Protein AF-A0A957EAN1-F1 (afdb_monomer_lite)

Sequence (116 aa):
MEVLMTTFARLLGQLPQIIVWLVGVGLAYNHLDRAPRRARLALIAFAGFLTLTFLGAILSSYYTFTIMESNPTQIAAVLTAVNILLSLISAGLWVVLLMALFGGKKEAAVNFDGMG

Structure (mmCIF, N/CA/C/O backbone):
data_AF-A0A957EAN1-F1
#
_entry.id   AF-A0A957EAN1-F1
#
loop_
_atom_site.group_PDB
_atom_site.id
_atom_site.type_symbol
_atom_site.label_atom_id
_atom_site.label_alt_id
_atom_site.label_comp_id
_atom_site.label_asym_id
_atom_site.label_entity_id
_atom_site.label_seq_id
_atom_site.pdbx_PDB_ins_code
_atom_site.Cartn_x
_atom_site.Cartn_y
_atom_site.Cartn_z
_atom_site.occupancy
_atom_site.B_iso_or_equiv
_atom_site.auth_seq_id
_atom_site.auth_comp_id
_atom_site.auth_asym_id
_atom_site.auth_atom_id
_atom_site.pdbx_PDB_model_num
ATOM 1 N N . MET A 1 1 ? 4.755 17.918 -22.504 1.00 69.94 1 MET A N 1
ATOM 2 C CA . MET A 1 1 ? 3.374 18.097 -21.994 1.00 69.94 1 MET A CA 1
ATOM 3 C C . MET A 1 1 ? 2.681 16.767 -21.724 1.00 69.94 1 MET A C 1
ATOM 5 O O . MET A 1 1 ? 2.110 16.632 -20.652 1.00 69.94 1 MET A O 1
ATOM 9 N N . GLU A 1 2 ? 2.779 15.784 -22.623 1.00 74.75 2 GLU A N 1
ATOM 10 C CA . GLU A 1 2 ? 2.152 14.455 -22.475 1.00 74.75 2 GLU A CA 1
ATOM 11 C C . GLU A 1 2 ? 2.445 13.765 -21.131 1.00 74.75 2 GLU A C 1
ATOM 13 O O . GLU A 1 2 ? 1.518 13.383 -20.424 1.00 74.75 2 GLU A O 1
ATOM 18 N N . VAL A 1 3 ? 3.718 13.723 -20.715 1.00 73.12 3 VAL A N 1
ATOM 19 C CA . VAL A 1 3 ? 4.151 13.104 -19.444 1.00 73.12 3 VAL A CA 1
ATOM 20 C C . VAL A 1 3 ? 3.461 13.726 -18.222 1.00 73.12 3 VAL A C 1
ATOM 22 O O . VAL A 1 3 ? 3.099 13.030 -17.270 1.00 73.12 3 VAL A O 1
ATOM 25 N N . LEU A 1 4 ? 3.247 15.043 -18.248 1.00 76.12 4 LEU A N 1
ATOM 26 C CA . LEU A 1 4 ? 2.637 15.786 -17.145 1.00 76.12 4 LEU A CA 1
ATOM 27 C C . LEU A 1 4 ? 1.135 15.468 -17.057 1.00 76.12 4 LEU A C 1
ATOM 29 O O . LEU A 1 4 ? 0.632 15.195 -15.970 1.00 76.12 4 LEU A O 1
ATOM 33 N N . MET A 1 5 ? 0.453 15.373 -18.206 1.00 79.00 5 MET A N 1
ATOM 34 C CA . MET A 1 5 ? -0.952 14.956 -18.290 1.00 79.00 5 MET A CA 1
ATOM 35 C C . MET A 1 5 ? -1.166 13.506 -17.838 1.00 79.00 5 MET A C 1
ATOM 37 O O . MET A 1 5 ? -2.070 13.239 -17.047 1.00 79.00 5 MET A O 1
ATOM 41 N N . THR A 1 6 ? -0.315 12.570 -18.269 1.00 75.56 6 THR A N 1
ATOM 42 C CA . THR A 1 6 ? -0.421 11.160 -17.858 1.00 75.56 6 THR A CA 1
ATOM 43 C C . THR A 1 6 ? -0.154 10.969 -16.368 1.00 75.56 6 THR A C 1
ATOM 45 O O . THR A 1 6 ? -0.798 10.143 -15.720 1.00 75.56 6 THR A O 1
ATOM 48 N N . THR A 1 7 ? 0.765 11.754 -15.800 1.00 72.75 7 THR A N 1
ATOM 49 C CA . THR A 1 7 ? 1.058 11.716 -14.360 1.00 72.75 7 THR A CA 1
ATOM 50 C C . THR A 1 7 ? -0.121 12.259 -13.554 1.00 72.75 7 THR A C 1
ATOM 52 O O . THR A 1 7 ? -0.533 11.643 -12.571 1.00 72.75 7 THR A O 1
ATOM 55 N N . PHE A 1 8 ? -0.726 13.359 -14.010 1.00 77.56 8 PHE A N 1
ATOM 56 C CA . PHE A 1 8 ? -1.897 13.954 -13.366 1.00 77.56 8 PHE A CA 1
ATOM 57 C C . PHE A 1 8 ? -3.124 13.029 -13.420 1.00 77.56 8 PHE A C 1
ATOM 59 O O . PHE A 1 8 ? -3.809 12.853 -12.415 1.00 77.56 8 PHE A O 1
ATOM 66 N N . ALA A 1 9 ? -3.358 12.360 -14.553 1.00 78.00 9 ALA A N 1
ATOM 67 C CA . ALA A 1 9 ? -4.430 11.374 -14.696 1.00 78.00 9 ALA A CA 1
ATOM 68 C C . ALA A 1 9 ? -4.240 10.159 -13.769 1.00 78.00 9 ALA A C 1
ATOM 70 O O . ALA A 1 9 ? -5.202 9.687 -13.164 1.00 78.00 9 ALA A O 1
ATOM 71 N N . ARG A 1 10 ? -2.998 9.680 -13.599 1.00 72.69 10 ARG A N 1
ATOM 72 C CA . ARG A 1 10 ? -2.685 8.604 -12.643 1.00 72.69 10 ARG A CA 1
ATOM 73 C C . ARG A 1 10 ? -2.927 9.026 -11.194 1.00 72.69 10 ARG A C 1
ATOM 75 O O . ARG A 1 10 ? -3.488 8.241 -10.437 1.00 72.69 10 ARG A O 1
ATOM 82 N N . LEU A 1 11 ? -2.557 10.253 -10.822 1.00 72.88 11 LEU A N 1
ATOM 83 C CA . LEU A 1 11 ? -2.827 10.799 -9.486 1.00 72.88 11 LEU A CA 1
ATOM 84 C C . LEU A 1 11 ? -4.332 10.921 -9.218 1.00 72.88 11 LEU A C 1
ATOM 86 O O . LEU A 1 11 ? -4.804 10.482 -8.171 1.00 72.88 11 LEU A O 1
ATOM 90 N N . LEU A 1 12 ? -5.094 11.442 -10.184 1.00 78.12 12 LEU A N 1
ATOM 91 C CA . LEU A 1 12 ? -6.554 11.522 -10.098 1.00 78.12 12 LEU A CA 1
ATOM 92 C C . LEU A 1 12 ? -7.196 10.135 -9.958 1.00 78.12 12 LEU A C 1
ATOM 94 O O . LEU A 1 12 ? -8.097 9.962 -9.141 1.00 78.12 12 LEU A O 1
ATOM 98 N N . GLY A 1 13 ? -6.699 9.134 -10.689 1.00 75.62 13 GLY A N 1
ATOM 99 C CA . GLY A 1 13 ? -7.164 7.749 -10.573 1.00 75.62 13 GLY A CA 1
ATOM 100 C C . GLY A 1 13 ? -6.912 7.118 -9.198 1.00 75.62 13 GLY A C 1
ATOM 101 O O . GLY A 1 13 ? -7.633 6.204 -8.808 1.00 75.62 13 GLY A O 1
ATOM 102 N N . GLN A 1 14 ? -5.933 7.618 -8.437 1.00 73.19 14 GLN A N 1
ATOM 103 C CA . GLN A 1 14 ? -5.615 7.137 -7.088 1.00 73.19 14 GLN A CA 1
ATOM 104 C C . GLN A 1 14 ? -6.333 7.908 -5.971 1.00 73.19 14 GLN A C 1
ATOM 106 O O . GLN A 1 14 ? -6.364 7.430 -4.835 1.00 73.19 14 GLN A O 1
ATOM 111 N N . LEU A 1 15 ? -6.957 9.057 -6.264 1.00 79.88 15 LEU A N 1
ATOM 112 C CA . LEU A 1 15 ? -7.686 9.852 -5.268 1.00 79.88 15 LEU A CA 1
ATOM 113 C C . LEU A 1 15 ? -8.729 9.052 -4.474 1.00 79.88 15 LEU A C 1
ATOM 115 O O . LEU A 1 15 ? -8.738 9.197 -3.252 1.00 79.88 15 LEU A O 1
ATOM 119 N N . PRO A 1 16 ? -9.572 8.191 -5.082 1.00 76.50 16 PRO A N 1
ATOM 120 C CA . PRO A 1 16 ? -10.562 7.431 -4.321 1.00 76.50 16 PRO A CA 1
ATOM 121 C C . PRO A 1 16 ? -9.909 6.554 -3.252 1.00 76.50 16 PRO A C 1
ATOM 123 O O . PRO A 1 16 ? -10.367 6.502 -2.112 1.00 76.50 16 PRO A O 1
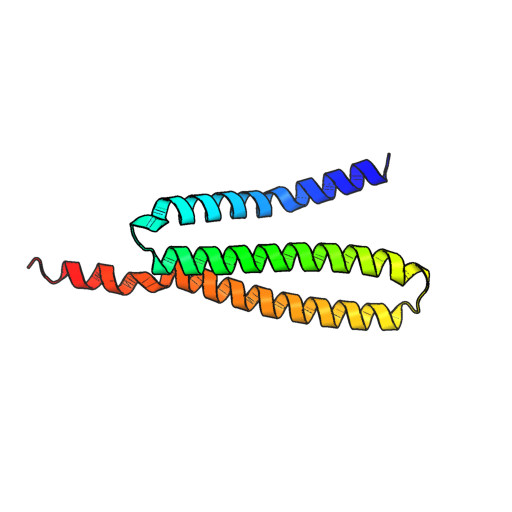ATOM 126 N N . GLN A 1 17 ? -8.792 5.916 -3.601 1.00 72.44 17 GLN A N 1
ATOM 127 C CA . GLN A 1 17 ? -8.040 5.075 -2.682 1.00 72.44 17 GLN A CA 1
ATOM 128 C C . GLN A 1 17 ? -7.408 5.905 -1.559 1.00 72.44 17 GLN A C 1
ATOM 130 O O . GLN A 1 17 ? -7.518 5.533 -0.394 1.00 72.44 17 GLN A O 1
ATOM 135 N N . ILE A 1 18 ? -6.827 7.064 -1.881 1.00 72.31 18 ILE A N 1
ATOM 136 C CA . ILE A 1 18 ? -6.257 7.987 -0.888 1.00 72.31 18 ILE A CA 1
ATOM 137 C C . ILE A 1 18 ? -7.340 8.498 0.078 1.00 72.31 18 ILE A C 1
ATOM 139 O O . ILE A 1 18 ? -7.108 8.555 1.285 1.00 72.31 18 ILE A O 1
ATOM 143 N N . ILE A 1 19 ? -8.537 8.818 -0.420 1.00 76.81 19 ILE A N 1
ATOM 144 C CA . ILE A 1 19 ? -9.663 9.278 0.406 1.00 76.81 19 ILE A CA 1
ATOM 145 C C . ILE A 1 19 ? -10.103 8.179 1.376 1.00 76.81 19 ILE A C 1
ATOM 147 O O . ILE A 1 19 ? -10.214 8.436 2.575 1.00 76.81 19 ILE A O 1
ATOM 151 N N . VAL A 1 20 ? -10.300 6.948 0.889 1.00 77.12 20 VAL A N 1
ATOM 152 C CA . VAL A 1 20 ? -10.641 5.797 1.747 1.00 77.12 20 VAL A CA 1
ATOM 153 C C . VAL A 1 20 ? -9.590 5.615 2.839 1.00 77.12 20 VAL A C 1
ATOM 155 O O . VAL A 1 20 ? -9.923 5.322 3.989 1.00 77.12 20 VAL A O 1
ATOM 158 N N . TRP A 1 21 ? -8.323 5.845 2.503 1.00 72.69 21 TRP A N 1
ATOM 159 C CA . TRP A 1 21 ? -7.240 5.719 3.457 1.00 72.69 21 TRP A CA 1
ATOM 160 C C . TRP A 1 21 ? -7.246 6.796 4.535 1.00 72.69 21 TRP A C 1
ATOM 162 O O . TRP A 1 21 ? -7.136 6.474 5.716 1.00 72.69 21 TRP A O 1
ATOM 172 N N . LEU A 1 22 ? -7.432 8.058 4.150 1.00 77.19 22 LEU A N 1
ATOM 173 C CA . LEU A 1 22 ? -7.537 9.169 5.095 1.00 77.19 22 LEU A CA 1
ATOM 174 C C . LEU A 1 22 ? -8.723 8.987 6.047 1.00 77.19 22 LEU A C 1
ATOM 176 O O . LEU A 1 22 ? -8.582 9.187 7.254 1.00 77.19 22 LEU A O 1
ATOM 180 N N . VAL A 1 23 ? -9.869 8.543 5.526 1.00 78.19 23 VAL A N 1
ATOM 181 C CA . VAL A 1 23 ? -11.057 8.261 6.342 1.00 78.19 23 VAL A CA 1
ATOM 182 C C . VAL A 1 23 ? -10.795 7.100 7.304 1.00 78.19 23 VAL A C 1
ATOM 184 O O . VAL A 1 23 ? -11.122 7.202 8.486 1.00 78.19 23 VAL A O 1
ATOM 187 N N . GLY A 1 24 ? -10.170 6.016 6.838 1.00 70.62 24 GLY A N 1
ATOM 188 C CA . GLY A 1 24 ? -9.861 4.863 7.684 1.00 70.62 24 GLY A CA 1
ATOM 189 C C . GLY A 1 24 ? -8.860 5.182 8.799 1.00 70.62 24 GLY A C 1
ATOM 190 O O . GLY A 1 24 ? -9.085 4.784 9.942 1.00 70.62 24 GLY A O 1
ATOM 191 N N . VAL A 1 25 ? -7.817 5.967 8.509 1.00 73.56 25 VAL A N 1
ATOM 192 C CA . VAL A 1 25 ? -6.871 6.462 9.525 1.00 73.56 25 VAL A CA 1
ATOM 193 C C . VAL A 1 25 ? -7.577 7.379 10.522 1.00 73.56 25 VAL A C 1
ATOM 195 O O . VAL A 1 25 ? -7.406 7.207 11.728 1.00 73.56 25 VAL A O 1
ATOM 198 N N . GLY A 1 26 ? -8.418 8.303 10.047 1.00 76.69 26 GLY A N 1
ATOM 199 C CA . GLY A 1 26 ? -9.183 9.202 10.911 1.00 76.69 26 GLY A CA 1
ATOM 200 C C . GLY A 1 26 ? -10.118 8.450 11.862 1.00 76.69 26 GLY A C 1
ATOM 201 O O . GLY A 1 26 ? -10.136 8.720 13.062 1.00 76.69 26 GLY A O 1
ATOM 202 N N . LEU A 1 27 ? -10.848 7.451 11.356 1.00 70.25 27 LEU A N 1
ATOM 203 C CA . LEU A 1 27 ? -11.730 6.615 12.173 1.00 70.25 27 LEU A CA 1
ATOM 204 C C . LEU A 1 27 ? -10.958 5.757 13.181 1.00 70.25 27 LEU A C 1
ATOM 206 O O . LEU A 1 27 ? -11.396 5.642 14.328 1.00 70.25 27 LEU A O 1
ATOM 210 N N . ALA A 1 28 ? -9.821 5.184 12.772 1.00 69.56 28 ALA A N 1
ATOM 211 C CA . ALA A 1 28 ? -8.964 4.387 13.648 1.00 69.56 28 ALA A CA 1
ATOM 212 C C . ALA A 1 28 ? -8.355 5.235 14.774 1.00 69.56 28 ALA A C 1
ATOM 214 O O . ALA A 1 28 ? -8.338 4.796 15.923 1.00 69.56 28 ALA A O 1
ATOM 215 N N . TYR A 1 29 ? -7.911 6.455 14.461 1.00 75.00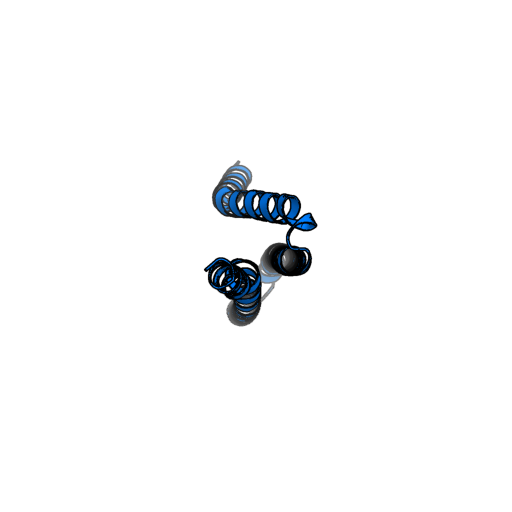 29 TYR A N 1
ATOM 216 C CA . TYR A 1 29 ? -7.358 7.385 15.443 1.00 75.00 29 TYR A CA 1
ATOM 217 C C . TYR A 1 29 ? -8.427 7.863 16.433 1.00 75.00 29 TYR A C 1
ATOM 219 O O . TYR A 1 29 ? -8.208 7.841 17.639 1.00 75.00 29 TYR A O 1
ATOM 227 N N . ASN A 1 30 ? -9.625 8.207 15.950 1.00 75.88 30 ASN A N 1
ATOM 228 C CA . ASN A 1 30 ? -10.705 8.704 16.808 1.00 75.88 30 ASN A CA 1
ATOM 229 C C . ASN A 1 30 ? -11.293 7.620 17.742 1.00 75.88 30 ASN A C 1
ATOM 231 O O . ASN A 1 30 ? -11.880 7.928 18.774 1.00 75.88 30 ASN A O 1
ATOM 235 N N . HIS A 1 31 ? -11.132 6.336 17.402 1.00 68.44 31 HIS A N 1
ATOM 236 C CA . HIS A 1 31 ? -11.566 5.206 18.237 1.00 68.44 31 HIS A CA 1
ATOM 237 C C . HIS A 1 31 ? -10.430 4.535 19.025 1.00 68.44 31 HIS A C 1
ATOM 239 O O . HIS A 1 31 ? -10.671 3.505 19.667 1.00 68.44 31 HIS A O 1
ATOM 245 N N . LEU A 1 32 ? -9.214 5.098 19.010 1.00 65.75 32 LEU A N 1
ATOM 246 C CA . LEU A 1 32 ? -8.042 4.492 19.649 1.00 65.75 32 LEU A CA 1
ATOM 247 C C . LEU A 1 32 ? -8.252 4.287 21.160 1.00 65.75 32 LEU A C 1
ATOM 249 O O . LEU A 1 32 ? -7.916 3.225 21.685 1.00 65.75 32 LEU A O 1
ATOM 253 N N . ASP A 1 33 ? -8.900 5.248 21.820 1.00 70.38 33 ASP A N 1
ATOM 254 C CA . ASP A 1 33 ? -9.142 5.224 23.268 1.00 70.38 33 ASP A CA 1
ATOM 255 C C . ASP A 1 33 ? -10.265 4.264 23.681 1.00 70.38 33 ASP A C 1
ATOM 257 O O . ASP A 1 33 ? -10.265 3.732 24.789 1.00 70.38 33 ASP A O 1
ATOM 261 N N . ARG A 1 34 ? -11.223 3.997 22.783 1.00 70.12 34 ARG A N 1
ATOM 262 C CA . ARG A 1 34 ? -12.380 3.132 23.077 1.00 70.12 34 ARG A CA 1
ATOM 263 C C . ARG A 1 34 ? -12.105 1.652 22.820 1.00 70.12 34 ARG A C 1
ATOM 265 O O . ARG A 1 34 ? -12.711 0.803 23.465 1.00 70.12 34 ARG A O 1
ATOM 272 N N . ALA A 1 35 ? -11.226 1.320 21.872 1.00 68.88 35 ALA A N 1
ATOM 273 C CA . ALA A 1 35 ? -10.919 -0.067 21.516 1.00 68.88 35 ALA A CA 1
ATOM 274 C C . ALA A 1 35 ? -9.456 -0.235 21.049 1.00 68.88 35 ALA A C 1
ATOM 276 O O . ALA A 1 35 ? -9.209 -0.529 19.871 1.00 68.88 35 ALA A O 1
ATOM 277 N N . PRO A 1 36 ? -8.465 -0.132 21.958 1.00 73.44 36 PRO A N 1
ATOM 278 C CA . PRO A 1 36 ? -7.046 -0.043 21.600 1.00 73.44 36 PRO A CA 1
ATOM 279 C C . PRO A 1 36 ? -6.523 -1.260 20.826 1.00 73.44 36 PRO A C 1
ATOM 281 O O . PRO A 1 36 ? -5.648 -1.127 19.973 1.00 73.44 36 PRO A O 1
ATOM 284 N N . ARG A 1 37 ? -7.072 -2.462 21.059 1.00 76.81 37 ARG A N 1
ATOM 285 C CA . ARG A 1 37 ? -6.695 -3.670 20.298 1.00 76.81 37 ARG A CA 1
ATOM 286 C C . ARG A 1 37 ? -7.162 -3.614 18.839 1.00 76.81 37 ARG A C 1
ATOM 288 O O . ARG A 1 37 ? -6.401 -3.967 17.945 1.00 76.81 37 ARG A O 1
ATOM 295 N N . ARG A 1 38 ? -8.392 -3.150 18.595 1.00 75.50 38 ARG A N 1
ATOM 296 C CA . ARG A 1 38 ? -8.989 -3.088 17.247 1.00 75.50 38 ARG A CA 1
ATOM 297 C C . ARG A 1 38 ? -8.354 -1.973 16.428 1.00 75.50 38 ARG A C 1
ATOM 299 O O . ARG A 1 38 ? -7.995 -2.187 15.275 1.00 75.50 38 ARG A O 1
ATOM 306 N N . ALA A 1 39 ? -8.125 -0.825 17.059 1.00 76.38 39 ALA A N 1
ATOM 307 C CA . ALA A 1 39 ? -7.465 0.297 16.414 1.00 76.38 39 ALA A CA 1
ATOM 308 C C . ALA A 1 39 ? -6.005 -0.028 16.038 1.00 76.38 39 ALA A C 1
ATOM 310 O O . ALA A 1 39 ? -5.571 0.316 14.943 1.00 76.38 39 ALA A O 1
ATOM 311 N N . ARG A 1 40 ? -5.270 -0.788 16.870 1.00 78.50 40 ARG A N 1
ATOM 312 C CA . ARG A 1 40 ? -3.929 -1.296 16.514 1.00 78.50 40 ARG A CA 1
ATOM 313 C C . ARG A 1 40 ? -3.950 -2.235 15.309 1.00 78.50 40 ARG A C 1
ATOM 315 O O . ARG A 1 40 ? -3.118 -2.075 14.426 1.00 78.50 40 ARG A O 1
ATOM 322 N N . LEU A 1 41 ? -4.886 -3.185 15.244 1.00 80.56 41 LEU A N 1
ATOM 323 C CA . LEU A 1 41 ? -5.006 -4.086 14.088 1.00 80.56 41 LEU A CA 1
ATOM 324 C C . LEU A 1 41 ? -5.351 -3.321 12.805 1.00 80.56 41 LEU A C 1
ATOM 326 O O . LEU A 1 41 ? -4.760 -3.588 11.761 1.00 80.56 41 LEU A O 1
ATOM 330 N N . ALA A 1 42 ? -6.246 -2.333 12.895 1.00 81.06 42 ALA A N 1
ATOM 331 C CA . ALA A 1 42 ? -6.563 -1.454 11.775 1.00 81.06 42 ALA A CA 1
ATOM 332 C C . ALA A 1 42 ? -5.334 -0.647 11.326 1.00 81.06 42 ALA A C 1
ATOM 334 O O . ALA A 1 42 ? -5.052 -0.602 10.133 1.00 81.06 42 ALA A O 1
ATOM 335 N N . LEU A 1 43 ? -4.565 -0.080 12.263 1.00 82.12 43 LEU A N 1
ATOM 336 C CA . LEU A 1 43 ? -3.320 0.635 11.963 1.00 82.12 43 LEU A CA 1
ATOM 337 C C . LEU A 1 43 ? -2.258 -0.272 11.334 1.00 82.12 43 LEU A C 1
ATOM 339 O O . LEU A 1 43 ? -1.583 0.157 10.406 1.00 82.12 43 LEU A O 1
ATOM 343 N N . ILE A 1 44 ? -2.124 -1.521 11.791 1.00 84.69 44 ILE A N 1
ATOM 344 C CA . ILE A 1 44 ? -1.198 -2.499 11.200 1.00 84.69 44 ILE A CA 1
ATOM 345 C C . ILE A 1 44 ? -1.617 -2.832 9.767 1.00 84.69 44 ILE A C 1
ATOM 347 O O . ILE A 1 44 ? -0.773 -2.813 8.872 1.00 84.69 44 ILE A O 1
ATOM 351 N N . ALA A 1 45 ? -2.907 -3.095 9.530 1.00 83.38 45 ALA A N 1
ATOM 352 C CA . ALA A 1 45 ? -3.415 -3.329 8.182 1.00 83.38 45 ALA A CA 1
ATOM 353 C C . ALA A 1 45 ? -3.136 -2.118 7.279 1.00 83.38 45 ALA A C 1
ATOM 355 O O . ALA A 1 45 ? -2.618 -2.272 6.175 1.00 83.38 45 ALA A O 1
ATOM 356 N N . PHE A 1 46 ? -3.393 -0.911 7.787 1.00 82.81 46 PHE A N 1
ATOM 357 C CA . PHE A 1 46 ? -3.114 0.346 7.100 1.00 82.81 46 PHE A CA 1
ATOM 358 C C . PHE A 1 46 ? -1.639 0.539 6.757 1.00 82.81 46 PHE A C 1
ATOM 360 O O . PHE A 1 46 ? -1.309 0.838 5.611 1.00 82.81 46 PHE A O 1
ATOM 367 N N . ALA A 1 47 ? -0.751 0.345 7.730 1.00 84.69 47 ALA A N 1
ATOM 368 C CA . ALA A 1 47 ? 0.687 0.434 7.525 1.00 84.69 47 ALA A CA 1
ATOM 369 C C . ALA A 1 47 ? 1.152 -0.591 6.484 1.00 84.69 47 ALA A C 1
ATOM 371 O O . ALA A 1 47 ? 1.897 -0.241 5.574 1.00 84.69 47 ALA A O 1
ATOM 372 N N . GLY A 1 48 ? 0.644 -1.825 6.559 1.00 86.50 48 GLY A N 1
ATOM 373 C CA . GLY A 1 48 ? 0.925 -2.868 5.579 1.00 86.50 48 GLY A CA 1
ATOM 374 C C . GLY A 1 48 ? 0.480 -2.482 4.172 1.00 86.50 48 GLY A C 1
ATOM 375 O O . GLY A 1 48 ? 1.244 -2.662 3.224 1.00 86.50 48 GLY A O 1
ATOM 376 N N . PHE A 1 49 ? -0.713 -1.896 4.025 1.00 84.25 49 PHE A N 1
ATOM 377 C CA . PHE A 1 49 ? -1.179 -1.419 2.727 1.00 84.25 49 PHE A CA 1
ATOM 378 C C . PHE A 1 49 ? -0.267 -0.304 2.205 1.00 84.25 49 PHE A C 1
ATOM 380 O O . PHE A 1 49 ? 0.061 -0.300 1.020 1.00 84.25 49 PHE A O 1
ATOM 387 N N . LEU A 1 50 ? 0.181 0.610 3.076 1.00 84.62 50 LEU A N 1
ATOM 388 C CA . LEU A 1 50 ? 1.092 1.711 2.734 1.00 84.62 50 LEU A CA 1
ATOM 389 C C . LEU A 1 50 ? 2.419 1.180 2.209 1.00 84.62 50 LEU A C 1
ATOM 391 O O . LEU A 1 50 ? 2.854 1.576 1.127 1.00 84.62 50 LEU A O 1
ATOM 395 N N . THR A 1 51 ? 3.002 0.213 2.911 1.00 86.81 51 THR A N 1
ATOM 396 C CA . THR A 1 51 ? 4.203 -0.486 2.458 1.00 86.81 51 THR A CA 1
ATOM 397 C C . THR A 1 51 ? 3.979 -1.165 1.109 1.00 86.81 51 THR A C 1
ATOM 399 O O . THR A 1 51 ? 4.814 -1.011 0.226 1.00 86.81 51 THR A O 1
ATOM 402 N N . LEU A 1 52 ? 2.850 -1.852 0.911 1.00 86.38 52 LEU A N 1
ATOM 403 C CA . LEU A 1 52 ? 2.504 -2.519 -0.351 1.00 86.38 52 LEU A CA 1
ATOM 404 C C . LEU A 1 52 ? 2.408 -1.540 -1.527 1.00 86.38 52 LEU A C 1
ATOM 406 O O . LEU A 1 52 ? 2.963 -1.802 -2.594 1.00 86.38 52 LEU A O 1
ATOM 410 N N . THR A 1 53 ? 1.753 -0.397 -1.319 1.00 83.19 53 THR A N 1
ATOM 411 C CA . THR A 1 53 ? 1.637 0.667 -2.324 1.00 83.19 53 THR A CA 1
ATOM 412 C C . THR A 1 53 ? 3.010 1.228 -2.694 1.00 83.19 53 THR A C 1
ATOM 414 O O . THR A 1 53 ? 3.321 1.357 -3.878 1.00 83.19 53 THR A O 1
ATOM 417 N N . PHE A 1 54 ? 3.861 1.514 -1.702 1.00 83.12 54 PHE A N 1
ATOM 418 C CA . PHE A 1 54 ? 5.225 1.992 -1.946 1.00 83.12 54 PHE A CA 1
ATOM 419 C C . PHE A 1 54 ? 6.085 0.946 -2.660 1.00 83.12 54 PHE A C 1
ATOM 421 O O . PHE A 1 54 ? 6.779 1.284 -3.617 1.00 83.12 54 PHE A O 1
ATOM 428 N N . LEU A 1 55 ? 6.009 -0.322 -2.247 1.00 86.06 55 LEU A N 1
ATOM 429 C CA . LEU A 1 55 ? 6.737 -1.413 -2.893 1.00 86.06 55 LEU A CA 1
ATOM 430 C C . LEU A 1 55 ? 6.320 -1.546 -4.359 1.00 86.06 55 LEU A C 1
ATOM 432 O O . LEU A 1 55 ? 7.177 -1.616 -5.233 1.00 86.06 55 LEU A O 1
ATOM 436 N N . GLY A 1 56 ? 5.013 -1.509 -4.636 1.00 83.50 56 GLY A N 1
ATOM 437 C CA . GLY A 1 56 ? 4.480 -1.543 -5.996 1.00 83.50 56 GLY A CA 1
ATOM 438 C C . GLY A 1 56 ? 4.966 -0.369 -6.850 1.00 83.50 56 GLY A C 1
ATOM 439 O O .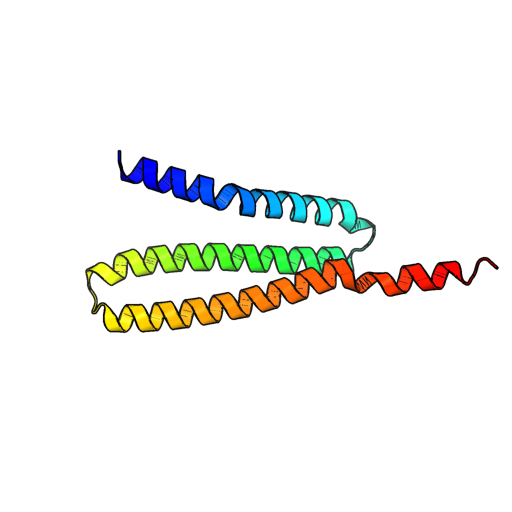 GLY A 1 56 ? 5.344 -0.567 -8.003 1.00 83.50 56 GLY A O 1
ATOM 440 N N . ALA A 1 57 ? 5.028 0.841 -6.285 1.00 79.88 57 ALA A N 1
ATOM 441 C CA . ALA A 1 57 ? 5.532 2.024 -6.983 1.00 79.88 57 ALA A CA 1
ATOM 442 C C . ALA A 1 57 ? 7.040 1.940 -7.289 1.00 79.88 57 ALA A C 1
ATOM 444 O O . ALA A 1 57 ? 7.457 2.242 -8.412 1.00 79.88 57 ALA A O 1
ATOM 445 N N . ILE A 1 58 ? 7.852 1.495 -6.321 1.00 82.94 58 ILE A N 1
ATOM 446 C CA . ILE A 1 58 ? 9.302 1.305 -6.491 1.00 82.94 58 ILE A CA 1
ATOM 447 C C . ILE A 1 58 ? 9.574 0.215 -7.525 1.00 82.94 58 ILE A C 1
ATOM 449 O O . ILE A 1 58 ? 10.347 0.440 -8.452 1.00 82.94 58 ILE A O 1
ATOM 453 N N . LEU A 1 59 ? 8.906 -0.936 -7.405 1.00 83.00 59 LEU A N 1
ATOM 454 C CA . LEU A 1 59 ? 9.045 -2.048 -8.343 1.00 83.00 59 LEU A CA 1
ATOM 455 C C . LEU A 1 59 ? 8.642 -1.615 -9.752 1.00 83.00 59 LEU A C 1
ATOM 457 O O . LEU A 1 59 ? 9.406 -1.814 -10.687 1.00 83.00 59 LEU A O 1
ATOM 461 N N . SER A 1 60 ? 7.498 -0.947 -9.907 1.00 78.56 60 SER A N 1
ATOM 462 C CA . SER A 1 60 ? 7.051 -0.412 -11.199 1.00 78.56 60 SER A CA 1
ATOM 463 C C . SER A 1 60 ? 8.081 0.540 -11.821 1.00 78.56 60 SER A C 1
ATOM 465 O O . SER A 1 60 ? 8.393 0.434 -13.010 1.00 78.56 60 SER A O 1
ATOM 467 N N . SER A 1 61 ? 8.674 1.423 -11.011 1.00 77.88 61 SER A N 1
ATOM 468 C CA . SER A 1 61 ? 9.710 2.357 -11.468 1.00 77.88 61 SER A CA 1
ATOM 469 C C . SER A 1 61 ? 10.988 1.626 -11.883 1.00 77.88 61 SER A C 1
ATOM 471 O O . SER A 1 61 ? 11.500 1.867 -12.973 1.00 77.88 61 SER A O 1
ATOM 473 N N . TYR A 1 62 ? 11.465 0.691 -11.057 1.00 81.62 62 TYR A N 1
ATOM 474 C CA . TYR A 1 62 ? 12.658 -0.109 -11.333 1.00 81.62 62 TYR A CA 1
ATOM 475 C C . TYR A 1 62 ? 12.489 -0.953 -12.603 1.00 81.62 62 TYR A C 1
ATOM 477 O O . TYR A 1 62 ? 13.319 -0.877 -13.505 1.00 81.62 62 TYR A O 1
ATOM 485 N N . TYR A 1 63 ? 11.368 -1.670 -12.736 1.00 75.38 63 TYR A N 1
ATOM 486 C CA . TYR A 1 63 ? 11.085 -2.481 -13.921 1.00 75.38 63 TYR A CA 1
ATOM 487 C C . TYR A 1 63 ? 10.977 -1.638 -15.190 1.00 75.38 63 TYR A C 1
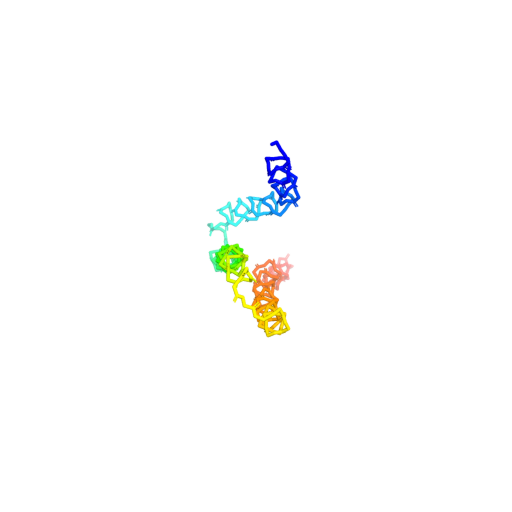ATOM 489 O O . TYR A 1 63 ? 11.472 -2.064 -16.227 1.00 75.38 63 TYR A O 1
ATOM 497 N N . THR A 1 64 ? 10.394 -0.437 -15.125 1.00 74.06 64 THR A N 1
ATOM 498 C CA . THR A 1 64 ? 10.320 0.452 -16.297 1.00 74.06 64 THR A CA 1
ATOM 499 C C . THR A 1 64 ? 11.715 0.794 -16.836 1.00 74.06 64 THR A C 1
ATOM 501 O O . THR A 1 64 ? 11.898 0.830 -18.050 1.00 74.06 64 THR A O 1
ATOM 504 N N . PHE A 1 65 ? 12.710 0.972 -15.958 1.00 72.50 65 PHE A N 1
ATOM 505 C CA . PHE A 1 65 ? 14.101 1.188 -16.367 1.00 72.50 65 PHE A CA 1
ATOM 506 C C . PHE A 1 65 ? 14.769 -0.092 -16.888 1.00 72.50 65 PHE A C 1
ATOM 508 O O . PHE A 1 65 ? 15.414 -0.059 -17.931 1.00 72.50 65 PHE A O 1
ATOM 515 N N . THR A 1 66 ? 14.585 -1.236 -16.221 1.00 72.56 66 THR A N 1
ATOM 516 C CA . THR A 1 66 ? 15.237 -2.502 -16.615 1.00 72.56 66 THR A CA 1
ATOM 517 C C . THR A 1 66 ? 14.668 -3.108 -17.910 1.00 72.56 66 THR A C 1
ATOM 519 O O . THR A 1 66 ? 15.387 -3.790 -18.643 1.00 72.56 66 THR A O 1
ATOM 522 N N . ILE A 1 67 ? 13.392 -2.847 -18.233 1.00 68.44 67 ILE A N 1
ATOM 523 C CA . ILE A 1 67 ? 12.724 -3.323 -19.462 1.00 68.44 67 ILE A CA 1
ATOM 524 C C . ILE A 1 67 ? 13.360 -2.760 -20.733 1.00 68.44 67 ILE A C 1
ATOM 526 O O . ILE A 1 67 ? 13.339 -3.439 -21.757 1.00 68.44 67 ILE A O 1
ATOM 530 N N . MET A 1 68 ? 13.966 -1.573 -20.682 1.00 66.00 68 MET A N 1
ATOM 531 C CA . MET A 1 68 ? 14.626 -0.998 -21.857 1.00 66.00 68 MET A CA 1
ATOM 532 C C . MET A 1 68 ? 15.863 -1.790 -22.313 1.00 66.00 68 MET A C 1
ATOM 534 O O . MET A 1 68 ? 16.239 -1.683 -23.476 1.00 66.00 68 MET A O 1
ATOM 538 N N . GLU A 1 69 ? 16.459 -2.613 -21.445 1.00 73.19 69 GLU A N 1
ATOM 539 C CA . GLU A 1 69 ? 17.715 -3.329 -21.729 1.00 73.19 69 GLU A CA 1
ATOM 540 C C . GLU A 1 69 ? 17.566 -4.864 -21.789 1.00 73.19 69 GLU A C 1
ATOM 542 O O . GLU A 1 69 ? 18.523 -5.566 -22.109 1.00 73.19 69 GLU A O 1
ATOM 547 N N . SER A 1 70 ? 16.379 -5.413 -21.500 1.00 77.12 70 SER A N 1
ATOM 548 C CA . SER A 1 70 ? 16.193 -6.845 -21.198 1.00 77.12 70 SER A CA 1
ATOM 549 C C . SER A 1 70 ? 15.179 -7.558 -22.112 1.00 77.12 70 SER A C 1
ATOM 551 O O . SER A 1 70 ? 14.363 -6.930 -22.781 1.00 77.12 70 SER A O 1
ATOM 553 N N . ASN A 1 71 ? 15.183 -8.900 -22.115 1.00 83.25 71 ASN A N 1
ATOM 554 C CA . ASN A 1 71 ? 14.252 -9.713 -22.912 1.00 83.25 71 ASN A CA 1
ATOM 555 C C . ASN A 1 71 ? 12.803 -9.643 -22.359 1.00 83.25 71 ASN A C 1
ATOM 557 O O . ASN A 1 71 ? 12.566 -10.068 -21.221 1.00 83.25 71 ASN A O 1
ATOM 561 N N . PRO A 1 72 ? 11.812 -9.171 -23.142 1.00 80.81 72 PRO A N 1
ATOM 562 C CA . PRO A 1 72 ? 10.463 -8.867 -22.655 1.00 80.81 72 PRO A CA 1
ATOM 563 C C . PRO A 1 72 ? 9.691 -10.069 -22.085 1.00 80.81 72 PRO A C 1
ATOM 565 O O . PRO A 1 72 ? 8.889 -9.893 -21.165 1.00 80.81 72 PRO A O 1
ATOM 568 N N . THR A 1 73 ? 9.927 -11.295 -22.566 1.00 83.62 73 THR A N 1
ATOM 569 C CA . THR A 1 73 ? 9.209 -12.490 -22.074 1.00 83.62 73 THR A CA 1
ATOM 570 C C . THR A 1 73 ? 9.595 -12.873 -20.650 1.00 83.62 73 THR A C 1
ATOM 572 O O . THR A 1 73 ? 8.726 -13.244 -19.861 1.00 83.62 73 THR A O 1
ATOM 575 N N . GLN A 1 74 ? 10.872 -12.749 -20.282 1.00 82.19 74 GLN A N 1
ATOM 576 C CA . GLN A 1 74 ? 11.317 -13.052 -18.916 1.00 82.19 74 GLN A CA 1
ATOM 577 C C . GLN A 1 74 ? 10.771 -12.030 -17.914 1.00 82.19 74 GLN A C 1
ATOM 579 O O . GLN A 1 74 ? 10.364 -12.385 -16.809 1.00 82.19 74 GLN A O 1
ATOM 584 N N . ILE A 1 75 ? 10.681 -10.765 -18.324 1.00 81.81 75 ILE A N 1
ATOM 585 C CA . ILE A 1 75 ? 10.194 -9.682 -17.468 1.00 81.81 75 ILE A CA 1
ATOM 586 C C . ILE A 1 75 ? 8.698 -9.824 -17.197 1.00 81.81 75 ILE A C 1
ATOM 588 O O . ILE A 1 75 ? 8.264 -9.644 -16.061 1.00 81.81 75 ILE A O 1
ATOM 592 N N . ALA A 1 76 ? 7.915 -10.211 -18.208 1.00 82.50 76 ALA A N 1
ATOM 593 C CA . ALA A 1 76 ? 6.490 -10.475 -18.037 1.00 82.50 76 ALA A CA 1
ATOM 594 C C . ALA A 1 76 ? 6.231 -11.584 -17.000 1.00 82.50 76 ALA A C 1
ATOM 596 O O . ALA A 1 76 ? 5.345 -11.442 -16.153 1.00 82.50 76 ALA A O 1
ATOM 597 N N . ALA A 1 77 ? 7.030 -12.658 -17.013 1.00 86.50 77 ALA A N 1
ATOM 598 C CA . ALA A 1 77 ? 6.923 -13.735 -16.030 1.00 86.50 77 ALA A CA 1
ATOM 599 C C . ALA A 1 77 ? 7.254 -13.251 -14.606 1.00 86.50 77 ALA A C 1
ATOM 601 O O . ALA A 1 77 ? 6.494 -13.521 -13.673 1.00 86.50 77 ALA A O 1
ATOM 602 N N . VAL A 1 78 ? 8.335 -12.477 -14.443 1.00 85.50 78 VAL A N 1
ATOM 603 C CA . VAL A 1 78 ? 8.734 -11.909 -13.142 1.00 85.50 78 VAL A CA 1
ATOM 604 C C . VAL A 1 78 ? 7.676 -10.938 -12.612 1.00 85.50 78 VAL A C 1
ATOM 606 O O . VAL A 1 78 ? 7.261 -11.060 -11.462 1.00 85.50 78 VAL A O 1
ATOM 609 N N . LEU A 1 79 ? 7.177 -10.022 -13.448 1.00 84.19 79 LEU A N 1
ATOM 610 C CA . LEU A 1 79 ? 6.106 -9.089 -13.080 1.00 84.19 79 LEU A CA 1
ATOM 611 C C . LEU A 1 79 ? 4.832 -9.822 -12.659 1.00 84.19 79 LEU A C 1
ATOM 613 O O . LEU A 1 79 ? 4.188 -9.433 -11.687 1.00 84.19 79 LEU A O 1
ATOM 617 N N . THR A 1 80 ? 4.477 -10.895 -13.364 1.00 87.81 80 THR A N 1
ATOM 618 C CA . THR A 1 80 ? 3.306 -11.708 -13.020 1.00 87.81 80 THR A CA 1
ATOM 619 C C . THR A 1 80 ? 3.485 -12.361 -11.650 1.00 87.81 80 THR A C 1
ATOM 621 O O . THR A 1 80 ? 2.605 -12.239 -10.800 1.00 87.81 80 THR A O 1
ATOM 624 N N . ALA A 1 81 ? 4.642 -12.979 -11.391 1.00 89.00 81 ALA A N 1
ATOM 625 C CA . ALA A 1 81 ? 4.944 -13.590 -10.096 1.00 89.00 81 ALA A CA 1
ATOM 626 C C . ALA A 1 81 ? 4.919 -12.566 -8.946 1.00 89.00 81 ALA A C 1
ATOM 628 O O . ALA A 1 81 ? 4.309 -12.814 -7.904 1.00 89.00 81 ALA A O 1
ATOM 629 N N . VAL A 1 82 ? 5.517 -11.389 -9.152 1.00 86.94 82 VAL A N 1
ATOM 630 C CA . VAL A 1 82 ? 5.505 -10.287 -8.180 1.00 86.94 82 VAL A CA 1
ATOM 631 C C . VAL A 1 82 ? 4.079 -9.808 -7.909 1.00 86.94 82 VAL A C 1
ATOM 633 O O . VAL A 1 82 ? 3.689 -9.687 -6.751 1.00 86.94 82 VAL A O 1
ATOM 636 N N . ASN A 1 83 ? 3.266 -9.591 -8.945 1.00 86.12 83 ASN A N 1
ATOM 637 C CA . ASN A 1 83 ? 1.879 -9.153 -8.775 1.00 86.12 83 ASN A CA 1
ATOM 638 C C . ASN A 1 83 ? 1.023 -10.182 -8.026 1.00 86.12 83 ASN A C 1
ATOM 640 O O . ASN A 1 83 ? 0.189 -9.795 -7.204 1.00 86.12 83 ASN A O 1
ATOM 644 N N . ILE A 1 84 ? 1.244 -11.480 -8.259 1.00 91.31 84 ILE A N 1
ATOM 645 C CA . ILE A 1 84 ? 0.577 -12.551 -7.507 1.00 91.31 84 ILE A CA 1
ATOM 646 C C . ILE A 1 84 ? 0.956 -12.468 -6.022 1.00 91.31 84 ILE A C 1
ATOM 648 O O . ILE A 1 84 ? 0.072 -12.476 -5.165 1.00 91.31 84 ILE A O 1
ATOM 652 N N . LEU A 1 85 ? 2.248 -12.322 -5.707 1.00 90.69 85 LEU A N 1
ATOM 653 C CA . LEU A 1 85 ? 2.722 -12.183 -4.326 1.00 90.69 85 LEU A CA 1
ATOM 654 C C . LEU A 1 85 ? 2.136 -10.943 -3.639 1.00 90.69 85 LEU A C 1
ATOM 656 O O . LEU A 1 85 ? 1.612 -11.046 -2.530 1.00 90.69 85 LEU A O 1
ATOM 660 N N . LEU A 1 86 ? 2.164 -9.783 -4.302 1.00 85.62 86 LEU A N 1
ATOM 661 C CA . LEU A 1 86 ? 1.593 -8.547 -3.759 1.00 85.62 86 LEU A CA 1
ATOM 662 C C . LEU A 1 86 ? 0.080 -8.678 -3.529 1.00 85.62 86 LEU A C 1
ATOM 664 O O . LEU A 1 86 ? -0.429 -8.204 -2.513 1.00 85.62 86 LEU A O 1
ATOM 668 N N . SER A 1 87 ? -0.631 -9.371 -4.423 1.00 86.31 87 SER A N 1
ATOM 669 C CA . SER A 1 87 ? -2.069 -9.632 -4.280 1.00 86.31 87 SER A CA 1
ATOM 670 C C . SER A 1 87 ? -2.375 -10.544 -3.090 1.00 86.31 87 SER A C 1
ATOM 672 O O . SER A 1 87 ? -3.314 -10.270 -2.345 1.00 86.31 87 SER A O 1
ATOM 674 N N . LEU A 1 88 ? -1.567 -11.585 -2.859 1.00 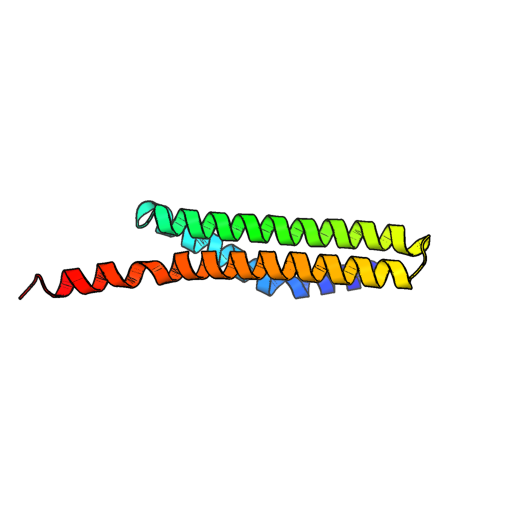91.94 88 LEU A N 1
ATOM 675 C CA . LEU A 1 88 ? -1.713 -12.468 -1.695 1.00 91.94 88 LEU A CA 1
ATOM 676 C C . LEU A 1 88 ? -1.497 -11.714 -0.377 1.00 91.94 88 LEU A C 1
ATOM 678 O O . LEU A 1 88 ? -2.289 -11.861 0.555 1.00 91.94 88 LEU A O 1
ATOM 682 N N . ILE A 1 89 ? -0.467 -10.866 -0.309 1.00 89.94 89 ILE A N 1
ATOM 683 C CA . ILE A 1 89 ? -0.215 -10.030 0.872 1.00 89.94 89 ILE A CA 1
ATOM 684 C C . ILE A 1 89 ? -1.378 -9.046 1.072 1.00 89.94 89 ILE A C 1
ATOM 686 O O . ILE A 1 89 ? -1.879 -8.904 2.187 1.00 89.94 89 ILE A O 1
ATOM 690 N N . SER A 1 90 ? -1.855 -8.414 -0.005 1.00 86.25 90 SER A N 1
ATOM 691 C CA . SER A 1 90 ? -2.994 -7.490 0.034 1.00 86.25 90 SER A CA 1
ATOM 692 C C . SER A 1 90 ? -4.263 -8.167 0.561 1.00 86.25 90 SER A C 1
ATOM 694 O O . SER A 1 90 ? -4.937 -7.624 1.436 1.00 86.25 90 SER A O 1
ATOM 696 N N . ALA A 1 91 ? -4.553 -9.389 0.105 1.00 88.19 91 ALA A N 1
ATOM 697 C CA . ALA A 1 91 ? -5.670 -10.182 0.607 1.00 88.19 91 ALA A CA 1
ATOM 698 C C . ALA A 1 91 ? -5.536 -10.471 2.113 1.00 88.19 91 ALA A C 1
ATOM 700 O O . ALA A 1 91 ? -6.502 -10.311 2.859 1.00 88.19 91 ALA A O 1
ATOM 701 N N . GLY A 1 92 ? -4.332 -10.818 2.583 1.00 88.25 92 GLY A N 1
ATOM 702 C CA . GLY A 1 92 ? -4.054 -10.998 4.010 1.00 88.25 92 GLY A CA 1
ATOM 703 C C . GLY A 1 92 ? -4.325 -9.735 4.834 1.00 88.25 92 GLY A C 1
ATOM 704 O O . GLY A 1 92 ? -4.971 -9.802 5.881 1.00 88.25 92 GLY A O 1
ATOM 705 N N . LEU A 1 93 ? -3.912 -8.564 4.343 1.00 85.62 93 LEU A N 1
ATOM 706 C CA . LEU A 1 93 ? -4.182 -7.284 5.007 1.00 85.62 93 LEU A CA 1
ATOM 707 C C . LEU A 1 93 ? -5.673 -6.940 5.041 1.00 85.62 93 LEU A C 1
ATOM 709 O O . LEU A 1 93 ? -6.154 -6.428 6.052 1.00 85.62 93 LEU A O 1
ATOM 713 N N . TRP A 1 94 ? -6.419 -7.268 3.984 1.00 84.75 94 TRP A N 1
ATOM 714 C CA . TRP A 1 94 ? -7.877 -7.139 3.978 1.00 84.75 94 TRP A CA 1
ATOM 715 C C . TRP A 1 94 ? -8.532 -8.004 5.051 1.00 84.75 94 TRP A C 1
ATOM 717 O O . TRP A 1 94 ? -9.422 -7.528 5.752 1.00 84.75 94 TRP A O 1
ATOM 727 N N . VAL A 1 95 ? -8.069 -9.242 5.236 1.00 85.81 95 VAL A N 1
ATOM 728 C CA . VAL A 1 95 ? -8.565 -10.118 6.308 1.00 85.81 95 VAL A CA 1
ATOM 729 C C . VAL A 1 95 ? -8.306 -9.496 7.683 1.00 85.81 95 VAL A C 1
ATOM 731 O O . VAL A 1 95 ? -9.224 -9.431 8.500 1.00 85.81 95 VAL A O 1
ATOM 734 N N . VAL A 1 96 ? -7.100 -8.972 7.927 1.00 83.69 96 VAL A N 1
ATOM 735 C CA . VAL A 1 96 ? -6.764 -8.285 9.190 1.00 83.69 96 VAL A CA 1
ATOM 736 C C . VAL A 1 96 ? -7.644 -7.051 9.403 1.00 83.69 96 VAL A C 1
ATOM 738 O O . VAL A 1 96 ? -8.157 -6.843 10.504 1.00 83.69 96 VAL A O 1
ATOM 741 N N . LEU A 1 97 ? -7.872 -6.258 8.353 1.00 83.12 97 LEU A N 1
ATOM 742 C CA . LEU A 1 97 ? -8.736 -5.081 8.407 1.00 83.12 97 LEU A CA 1
ATOM 743 C C . LEU A 1 97 ? -10.188 -5.463 8.731 1.00 83.12 97 LEU A C 1
ATOM 745 O O . LEU A 1 97 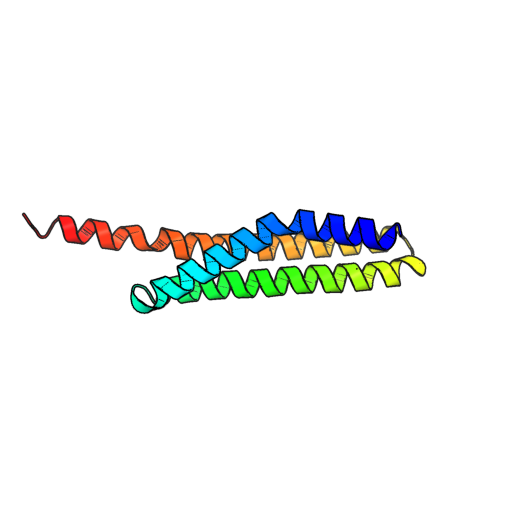? -10.808 -4.859 9.605 1.00 83.12 97 LEU A O 1
ATOM 749 N N . LEU A 1 98 ? -10.726 -6.497 8.081 1.00 80.12 98 LEU A N 1
ATOM 750 C CA . LEU A 1 98 ? -12.076 -6.997 8.344 1.00 80.12 98 LEU A CA 1
ATOM 751 C C . LEU A 1 98 ? -12.208 -7.548 9.768 1.00 80.12 98 LEU A C 1
ATOM 753 O O . LEU A 1 98 ? -13.201 -7.266 10.439 1.00 80.12 98 LEU A O 1
ATOM 757 N N . MET A 1 99 ? -11.202 -8.268 10.272 1.00 78.94 99 MET A N 1
ATOM 758 C CA . MET A 1 99 ? -11.168 -8.709 11.671 1.00 78.94 99 MET A CA 1
ATOM 759 C C . MET A 1 99 ? -11.147 -7.522 12.640 1.00 78.94 99 MET A C 1
ATOM 761 O O . MET A 1 99 ? -11.852 -7.549 13.649 1.00 78.94 99 MET A O 1
ATOM 765 N N . ALA A 1 100 ? -10.394 -6.463 12.331 1.00 81.06 100 ALA A N 1
ATOM 766 C CA . ALA A 1 100 ? -10.351 -5.253 13.147 1.00 81.06 100 ALA A CA 1
ATOM 767 C C . ALA A 1 100 ? -11.715 -4.539 13.202 1.00 81.06 100 ALA A C 1
ATOM 769 O O . ALA A 1 100 ? -12.135 -4.098 14.274 1.00 81.06 100 ALA A O 1
ATOM 770 N N . LEU A 1 101 ? -12.418 -4.466 12.066 1.00 77.25 101 LEU A N 1
ATOM 771 C CA . LEU A 1 101 ? -13.718 -3.799 11.948 1.00 77.25 101 LEU A CA 1
ATOM 772 C C . LEU A 1 101 ? -14.870 -4.620 12.552 1.00 77.25 101 LEU A C 1
ATOM 774 O O . LEU A 1 101 ? -15.736 -4.061 13.225 1.00 77.25 101 LEU A O 1
ATOM 778 N N . PHE A 1 102 ? -14.890 -5.940 12.340 1.00 78.62 102 PHE A N 1
ATOM 779 C CA . PHE A 1 102 ? -16.045 -6.790 12.662 1.00 78.62 102 PHE A CA 1
ATOM 780 C C . PHE A 1 102 ? -15.838 -7.764 13.827 1.00 78.62 102 PHE A C 1
ATOM 782 O O . PHE A 1 102 ? -16.825 -8.270 14.364 1.00 78.62 102 PHE A O 1
ATOM 789 N N . GLY A 1 103 ? -14.604 -8.000 14.282 1.00 70.00 103 GLY A N 1
ATOM 790 C CA . GLY A 1 103 ? -14.290 -8.989 15.326 1.00 70.00 103 GLY A CA 1
ATOM 791 C C . GLY A 1 103 ? -14.897 -8.702 16.707 1.00 70.00 103 GLY A C 1
ATOM 792 O O . GLY A 1 103 ? -14.824 -9.531 17.606 1.00 70.00 103 GLY A O 1
ATOM 793 N N . GLY A 1 104 ? -15.520 -7.538 16.885 1.00 62.59 104 GLY A N 1
ATOM 794 C CA . GLY A 1 104 ? -15.999 -7.042 18.166 1.00 62.59 104 GLY A CA 1
ATOM 795 C C . GLY A 1 104 ? -17.471 -7.224 18.511 1.00 62.59 104 GLY A C 1
ATOM 796 O O . GLY A 1 104 ? -17.866 -6.907 19.631 1.00 62.59 104 GLY A O 1
ATOM 797 N N . LYS A 1 105 ? -18.306 -7.670 17.567 1.00 60.34 105 LYS A N 1
ATOM 798 C CA . LYS A 1 105 ? -19.768 -7.634 17.750 1.00 60.34 105 LYS A CA 1
ATOM 799 C C . LYS A 1 105 ? -20.299 -8.592 18.825 1.00 60.34 105 LYS A C 1
ATOM 801 O O . LYS A 1 105 ? -21.420 -8.400 19.278 1.00 60.34 105 LYS A O 1
ATOM 806 N N . LYS A 1 106 ? -19.515 -9.579 19.272 1.00 54.47 106 LYS A N 1
ATOM 807 C CA . LYS A 1 106 ? -19.969 -10.534 20.297 1.00 54.47 106 LYS A CA 1
ATOM 808 C C . LYS A 1 106 ? -20.037 -9.944 21.712 1.00 54.47 106 LYS A C 1
ATOM 810 O O . LYS A 1 106 ? -20.896 -10.357 22.474 1.00 54.47 106 LYS A O 1
ATOM 815 N N . GLU A 1 107 ? -19.214 -8.953 22.053 1.00 53.97 107 GLU A N 1
ATOM 816 C CA . GLU A 1 107 ? -19.220 -8.363 23.407 1.00 53.97 107 GLU A CA 1
ATOM 817 C C . GLU A 1 107 ? -20.406 -7.413 23.639 1.00 53.97 107 GLU A C 1
ATOM 819 O O . GLU A 1 107 ? -20.868 -7.266 24.765 1.00 53.97 107 GLU A O 1
ATOM 824 N N . ALA A 1 108 ? -20.943 -6.800 22.580 1.00 53.59 108 ALA A N 1
ATOM 825 C CA . ALA A 1 108 ? -22.086 -5.894 22.697 1.00 53.59 108 ALA A CA 1
ATOM 826 C C . ALA A 1 108 ? -23.415 -6.632 22.932 1.00 53.59 108 ALA A C 1
ATOM 828 O O . ALA A 1 108 ? -24.314 -6.060 23.532 1.00 53.59 108 ALA A O 1
ATOM 829 N N . ALA A 1 109 ? -23.540 -7.886 22.485 1.00 54.50 109 ALA A N 1
ATOM 830 C CA . ALA A 1 109 ? -24.773 -8.661 22.629 1.00 54.50 109 ALA A CA 1
ATOM 831 C C . ALA A 1 109 ? -24.965 -9.221 24.051 1.00 54.50 109 ALA A C 1
ATOM 833 O O . ALA A 1 109 ? -26.088 -9.294 24.528 1.00 54.50 109 ALA A O 1
ATOM 834 N N . VAL A 1 110 ? -23.877 -9.554 24.754 1.00 55.25 110 VAL A N 1
ATOM 835 C CA . VAL A 1 110 ? -23.940 -10.182 26.090 1.00 55.25 110 VAL A CA 1
ATOM 836 C C . VAL A 1 110 ? -24.368 -9.193 27.185 1.00 55.25 110 VAL A C 1
ATOM 838 O O . VAL A 1 110 ? -24.976 -9.594 28.169 1.00 55.25 110 VAL A O 1
ATOM 841 N N . ASN A 1 111 ? -24.122 -7.890 27.011 1.00 51.09 111 ASN A N 1
ATOM 842 C CA . ASN A 1 111 ? -24.519 -6.873 27.996 1.00 51.09 111 ASN A CA 1
ATOM 843 C C . ASN A 1 111 ? -26.013 -6.498 27.959 1.00 51.09 111 ASN A C 1
ATOM 845 O O . ASN A 1 111 ? -26.468 -5.798 28.860 1.00 51.09 111 ASN A O 1
ATOM 849 N N . PHE A 1 112 ? -26.776 -6.944 26.955 1.00 55.41 112 PHE A N 1
ATOM 850 C CA . PHE A 1 112 ? -28.227 -6.718 26.912 1.00 55.41 112 PHE A CA 1
ATOM 851 C C . PHE A 1 112 ? -29.025 -7.759 27.713 1.00 55.41 112 PHE A C 1
ATOM 853 O O . PHE A 1 112 ? -30.121 -7.441 28.160 1.00 55.41 112 PHE A O 1
ATOM 860 N N . ASP A 1 113 ? -28.465 -8.945 27.975 1.00 58.22 113 ASP A N 1
ATOM 861 C CA . ASP A 1 113 ? -29.133 -10.003 28.757 1.00 58.22 113 ASP A CA 1
ATOM 862 C C . ASP A 1 113 ? -28.984 -9.828 30.283 1.00 58.22 113 ASP A C 1
ATOM 864 O O . ASP A 1 113 ? -29.602 -10.552 31.057 1.00 58.22 113 ASP A O 1
ATOM 868 N N . GLY A 1 114 ? -28.178 -8.861 30.739 1.00 56.75 114 GLY A N 1
ATOM 869 C CA . GLY A 1 114 ? -27.961 -8.567 32.164 1.00 56.75 114 GLY A CA 1
ATOM 870 C C . GLY A 1 114 ? -28.839 -7.453 32.747 1.00 56.75 114 GLY A C 1
ATOM 871 O O . GLY A 1 114 ? -28.625 -7.065 33.893 1.00 56.75 114 GLY A O 1
ATOM 872 N N . MET A 1 115 ? -29.775 -6.898 31.968 1.00 55.41 115 MET A N 1
ATOM 873 C CA . MET A 1 115 ? -30.695 -5.826 32.393 1.00 55.41 115 MET A CA 1
ATOM 874 C C . MET A 1 115 ? -32.172 -6.268 32.387 1.00 55.41 115 MET A C 1
ATOM 876 O O . MET A 1 115 ? -33.056 -5.444 32.147 1.00 55.41 115 MET A O 1
ATOM 880 N N . GLY A 1 116 ? -32.427 -7.562 32.610 1.00 52.59 116 GLY A N 1
ATOM 881 C CA . GLY A 1 116 ? -33.764 -8.138 32.801 1.00 52.59 116 GLY A CA 1
ATOM 882 C C . GLY A 1 116 ? -34.041 -8.467 34.259 1.00 52.59 116 GLY A C 1
ATOM 883 O O . GLY A 1 116 ? -33.147 -9.077 34.886 1.00 52.59 116 GLY A O 1
#

Secondary structure (DSSP, 8-state):
-HHHHHHHHHHHHHHHHHHHHHHHHHHHHHTTTT-HHHHHHHHHHHHHHHHHHHHHHHHHHHHHHHTTTS-HHHHHHHHHHHHHHHHHHHHHHHHHHHHHHHTTHHHHHHTTTT--

Foldseek 3Di:
DVVVVVVVVVVVVCVVVVVVLVVLLVVLVVCCVVCVVLSVLSVVLSVLVVVLVVVVVVVVVVLVVVVVPDDPVVSVVVVVVVVVVSVVSNVVSVVSNCCSVPVPPVVVVVVVVVPD

pLDDT: mean 76.61, std 9.49, range [51.09, 91.94]

Radius of gyration: 20.15 Å; chains: 1; bounding box: 52×32×56 Å